Protein AF-A0A816FSE7-F1 (afdb_monomer)

Sequence (109 aa):
MDLITLDISLLVRFHMNSTIQELVDKLMVEEWTNSTIYDGYYNECQPSKCSYSHETKNGLIYIITTVIGLVGGLITVLKLIIPRAVRFIMFCIQRCTVKRNAVVPFIQT

Secondary structure (DSSP, 8-state):
-------GGGT-SS-TT--HHHHHHTTT-----TT---HHHHHHH--SS---------HHHHHHHHHHHHTTHHHHHHHHHHHHHHHHHHHHHHHHHHHHHTSS-----

Foldseek 3Di:
DDDPDPDVVVVFPDDPPDDPVRCVVVVVDGDDPVPDDCVVVCVVPPDPDDDDDDPDDPVVVVVVVVVCVVVVNVVVVCVVVVVVVVVVVVVVVVVVVVVVVVPDDDPDD

Radius of gyration: 34.34 Å; Cα contacts (8 Å, |Δi|>4): 15; chains: 1; bounding box: 75×34×96 Å

Solvent-accessible surface area (backbone atoms only — not comparable to full-atom values): 7158 Å² total; per-residue (Å²): 135,84,82,79,74,84,61,64,80,81,76,49,75,74,57,98,83,60,52,72,67,62,38,57,78,47,70,71,61,69,75,88,68,92,76,76,78,56,63,65,59,48,68,74,65,55,72,94,64,88,85,75,89,77,80,73,67,61,62,66,60,51,52,52,52,50,55,35,55,75,72,50,24,71,63,56,50,48,65,56,47,49,63,54,50,52,51,50,52,51,50,51,51,52,56,55,50,51,58,53,63,74,69,59,77,88,80,78,133

Organism: NCBI:txid433720

Mean predicted aligned error: 17.68 Å

Structure (mmCIF, N/CA/C/O backbone):
data_AF-A0A816FSE7-F1
#
_entry.id   AF-A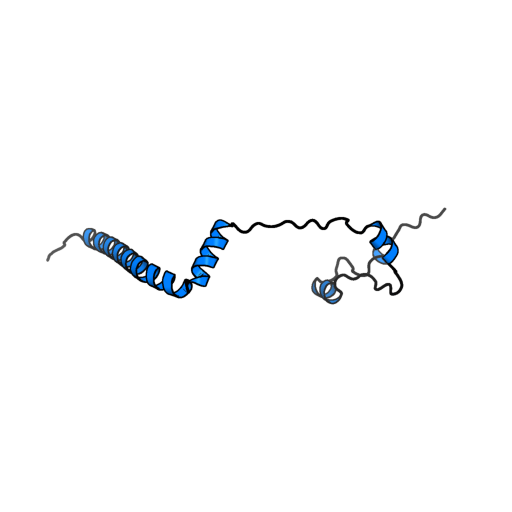0A816FSE7-F1
#
loop_
_atom_site.group_PDB
_atom_site.id
_atom_site.type_symbol
_atom_site.label_atom_id
_atom_site.label_alt_id
_atom_site.label_comp_id
_atom_site.label_asym_id
_atom_site.label_entity_id
_atom_site.label_seq_id
_atom_site.pdbx_PDB_ins_code
_atom_site.Cartn_x
_atom_site.Cartn_y
_atom_site.Cartn_z
_atom_site.occupancy
_atom_site.B_iso_or_equiv
_atom_site.auth_seq_id
_atom_site.auth_comp_id
_atom_site.auth_asym_id
_atom_site.auth_atom_id
_atom_site.pdbx_PDB_model_num
ATOM 1 N N . MET A 1 1 ? 51.544 -7.253 -31.671 1.00 41.91 1 MET A N 1
ATOM 2 C CA . MET A 1 1 ? 50.086 -7.090 -31.515 1.00 41.91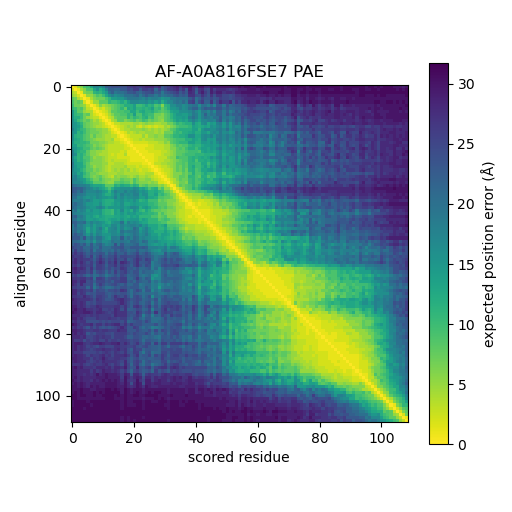 1 MET A CA 1
ATOM 3 C C . MET A 1 1 ? 49.860 -6.907 -30.032 1.00 41.91 1 MET A C 1
ATOM 5 O O . MET A 1 1 ? 49.863 -7.892 -29.304 1.00 41.91 1 MET A O 1
ATOM 9 N N . ASP A 1 2 ? 49.838 -5.657 -29.582 1.00 49.81 2 ASP A N 1
ATOM 10 C CA . ASP A 1 2 ? 49.685 -5.324 -28.169 1.00 49.81 2 ASP A CA 1
ATOM 11 C C . ASP A 1 2 ? 48.254 -5.619 -27.713 1.00 49.81 2 ASP A C 1
ATOM 13 O O . ASP A 1 2 ? 47.282 -5.176 -28.325 1.00 49.81 2 ASP A O 1
ATOM 17 N N . LEU A 1 3 ? 48.136 -6.423 -26.656 1.00 57.06 3 LEU A N 1
ATOM 18 C CA . LEU A 1 3 ? 46.880 -6.723 -25.981 1.00 57.06 3 LEU A CA 1
ATOM 19 C C . LEU A 1 3 ? 46.476 -5.496 -25.164 1.00 57.06 3 LEU A C 1
ATOM 21 O O . LEU A 1 3 ? 46.985 -5.279 -24.067 1.00 57.06 3 LEU A O 1
ATOM 25 N N . ILE A 1 4 ? 45.552 -4.697 -25.691 1.00 67.25 4 ILE A N 1
ATOM 26 C CA . ILE A 1 4 ? 44.852 -3.699 -24.885 1.00 67.25 4 ILE A CA 1
ATOM 27 C C . ILE A 1 4 ? 43.878 -4.480 -24.001 1.00 67.25 4 ILE A C 1
ATOM 29 O O . ILE A 1 4 ? 42.840 -4.954 -24.461 1.00 67.25 4 ILE A O 1
ATOM 33 N N . THR A 1 5 ? 44.241 -4.673 -22.737 1.00 65.12 5 THR A N 1
ATOM 34 C CA . THR A 1 5 ? 43.305 -5.150 -21.719 1.00 65.12 5 THR A CA 1
ATOM 35 C C . THR A 1 5 ? 42.226 -4.092 -21.542 1.00 65.12 5 THR A C 1
ATOM 37 O O . THR A 1 5 ? 42.539 -2.939 -21.251 1.00 65.12 5 THR A O 1
ATOM 40 N N . LEU A 1 6 ? 40.968 -4.476 -21.745 1.00 69.50 6 LEU A N 1
ATOM 41 C CA . LEU A 1 6 ? 39.822 -3.600 -21.538 1.00 69.50 6 LEU A CA 1
ATOM 42 C C . LEU A 1 6 ? 39.756 -3.219 -20.049 1.00 69.50 6 LEU A C 1
ATOM 44 O O . LEU A 1 6 ? 39.389 -4.048 -19.216 1.00 69.50 6 LEU A O 1
ATOM 48 N N . ASP A 1 7 ? 40.150 -1.992 -19.706 1.00 73.44 7 ASP A N 1
ATOM 49 C CA . ASP A 1 7 ? 40.001 -1.475 -18.346 1.00 73.44 7 ASP A CA 1
ATOM 50 C C . ASP A 1 7 ? 38.553 -1.026 -18.143 1.00 73.44 7 ASP A C 1
ATOM 52 O O . ASP A 1 7 ? 38.117 0.021 -18.622 1.00 73.44 7 ASP A O 1
ATOM 56 N N . ILE A 1 8 ? 37.798 -1.866 -17.441 1.00 69.00 8 ILE A N 1
ATOM 57 C CA . ILE A 1 8 ? 36.375 -1.676 -17.141 1.00 69.00 8 ILE A CA 1
ATOM 58 C C . ILE A 1 8 ? 36.148 -0.356 -16.385 1.00 69.00 8 ILE A C 1
ATOM 60 O O . ILE A 1 8 ? 35.099 0.266 -16.531 1.00 69.00 8 ILE A O 1
ATOM 64 N N . SER A 1 9 ? 37.153 0.121 -15.649 1.00 69.81 9 SER A N 1
ATOM 65 C CA . SER A 1 9 ? 37.112 1.373 -14.886 1.00 69.81 9 SER A CA 1
ATOM 66 C C . SER A 1 9 ? 36.976 2.617 -15.771 1.00 69.81 9 SER A C 1
ATOM 68 O O . SER A 1 9 ? 36.543 3.659 -15.291 1.00 69.81 9 SER A O 1
ATOM 70 N N . LEU A 1 10 ? 37.335 2.520 -17.058 1.00 69.44 10 LEU A N 1
ATOM 71 C CA . LEU A 1 10 ? 37.207 3.610 -18.032 1.00 69.44 10 LEU A CA 1
ATOM 72 C C . LEU A 1 10 ? 35.859 3.612 -18.767 1.00 69.44 10 LEU A C 1
ATOM 74 O O . LEU A 1 10 ? 35.568 4.560 -19.491 1.00 69.44 10 LEU A O 1
ATOM 78 N N . LEU A 1 11 ? 35.054 2.558 -18.607 1.00 68.19 11 LEU A N 1
ATOM 79 C CA . LEU A 1 11 ? 33.791 2.349 -19.326 1.00 68.19 11 LEU A CA 1
ATOM 80 C C . LEU A 1 11 ? 32.550 2.594 -18.459 1.00 68.19 11 LEU A C 1
ATOM 82 O O . LEU A 1 11 ? 31.434 2.518 -18.968 1.00 68.19 11 LEU A O 1
ATOM 86 N N . VAL A 1 12 ? 32.727 2.851 -17.161 1.00 76.12 12 VAL A N 1
ATOM 87 C CA . VAL A 1 12 ? 31.631 2.982 -16.195 1.00 76.12 12 VAL A CA 1
ATOM 88 C C . VAL A 1 12 ? 31.779 4.300 -15.444 1.00 76.12 12 VAL A C 1
ATOM 90 O O . VAL A 1 12 ? 32.832 4.596 -14.880 1.00 76.12 12 VAL A O 1
ATOM 93 N N . ARG A 1 13 ? 30.717 5.105 -15.427 1.00 77.44 13 ARG A N 1
ATOM 94 C CA . ARG A 1 13 ? 30.676 6.401 -14.745 1.00 77.44 13 ARG A CA 1
ATOM 95 C C . ARG A 1 13 ? 30.475 6.247 -13.241 1.00 77.44 13 ARG A C 1
ATOM 97 O O . ARG A 1 13 ? 30.961 7.081 -12.479 1.00 77.44 13 ARG A O 1
ATOM 104 N N . PHE A 1 14 ? 29.773 5.202 -12.805 1.00 82.69 14 PHE A N 1
ATOM 105 C CA . PHE A 1 14 ? 29.604 4.893 -11.386 1.00 82.69 14 PHE A CA 1
ATOM 106 C C . PHE A 1 14 ? 30.663 3.905 -10.900 1.00 82.69 14 PHE A C 1
ATOM 108 O O . PHE A 1 14 ? 30.753 2.765 -11.349 1.00 82.69 14 PHE A O 1
ATOM 115 N N . HIS A 1 15 ? 31.465 4.337 -9.931 1.00 78.06 15 HIS A N 1
ATOM 116 C CA . HIS A 1 15 ? 32.437 3.465 -9.287 1.00 78.06 15 HIS A CA 1
ATOM 117 C C . HIS A 1 15 ? 31.751 2.541 -8.271 1.00 78.06 15 HIS A C 1
ATOM 119 O O . HIS A 1 15 ? 30.791 2.942 -7.624 1.00 78.06 15 HIS A O 1
ATOM 125 N N . MET A 1 16 ? 32.298 1.348 -8.017 1.00 79.19 16 MET A N 1
ATOM 126 C CA . MET A 1 16 ? 31.757 0.387 -7.030 1.00 79.19 16 MET A CA 1
ATOM 127 C C . MET A 1 16 ? 31.574 0.965 -5.610 1.00 79.19 16 MET A C 1
ATOM 129 O O . MET A 1 16 ? 30.820 0.422 -4.810 1.00 79.19 16 MET A O 1
ATOM 133 N N . ASN A 1 17 ? 32.250 2.076 -5.302 1.00 84.56 17 ASN A N 1
ATOM 134 C CA . ASN A 1 17 ? 32.179 2.766 -4.010 1.00 84.56 17 ASN A CA 1
ATOM 135 C C . ASN A 1 17 ? 31.180 3.942 -3.982 1.00 84.56 17 ASN A C 1
ATOM 137 O O . ASN A 1 17 ? 31.130 4.657 -2.982 1.00 84.56 17 ASN A O 1
ATOM 141 N N . SER A 1 18 ? 30.430 4.192 -5.059 1.00 83.56 18 SER A N 1
ATOM 142 C CA . SER A 1 18 ? 29.428 5.264 -5.105 1.00 83.56 18 SER A CA 1
ATOM 143 C C . SER A 1 18 ? 28.289 4.998 -4.126 1.00 83.56 18 SER A C 1
ATOM 145 O O . SER A 1 18 ? 27.886 3.853 -3.906 1.00 83.56 18 SER A O 1
ATOM 147 N N . THR A 1 19 ? 27.734 6.062 -3.552 1.00 89.38 19 THR A N 1
ATOM 148 C CA . THR A 1 19 ? 26.614 5.924 -2.615 1.00 89.38 19 THR A CA 1
ATOM 149 C C . THR A 1 19 ? 25.300 5.661 -3.348 1.00 89.38 19 THR A C 1
ATOM 151 O O . THR A 1 19 ? 25.108 6.069 -4.492 1.00 89.38 19 THR A O 1
ATOM 154 N N . ILE A 1 20 ? 24.348 5.023 -2.661 1.00 86.56 20 ILE A N 1
ATOM 155 C CA . ILE A 1 20 ? 23.003 4.778 -3.210 1.00 86.56 20 ILE A CA 1
ATOM 156 C C . ILE A 1 20 ? 22.330 6.098 -3.615 1.00 86.56 20 ILE A C 1
ATOM 158 O O . ILE A 1 20 ? 21.657 6.159 -4.639 1.00 86.56 20 ILE A O 1
ATOM 162 N N . GLN A 1 21 ? 22.537 7.161 -2.836 1.00 87.38 21 GLN A N 1
ATOM 163 C CA . GLN A 1 21 ? 21.965 8.474 -3.119 1.00 87.38 21 GLN A CA 1
ATOM 164 C C . GLN A 1 21 ? 22.499 9.059 -4.433 1.00 87.38 21 GLN A C 1
ATOM 166 O O . GLN A 1 21 ? 21.721 9.534 -5.252 1.00 87.38 21 GLN A O 1
ATOM 171 N N . GLU A 1 22 ? 23.802 8.937 -4.679 1.00 84.75 22 GLU A N 1
ATOM 172 C CA . GLU A 1 22 ? 24.440 9.389 -5.919 1.00 84.75 22 GLU A CA 1
ATOM 173 C C . GLU A 1 22 ? 23.934 8.626 -7.157 1.00 84.75 22 GLU A C 1
ATOM 175 O O . GLU A 1 22 ? 23.697 9.227 -8.208 1.00 84.75 22 GLU A O 1
ATOM 180 N N . LEU A 1 23 ? 23.696 7.316 -7.019 1.00 87.00 23 LEU A N 1
ATOM 181 C CA . LEU A 1 23 ? 23.081 6.490 -8.063 1.00 87.00 23 LEU A CA 1
ATOM 182 C C . LEU A 1 23 ? 21.658 6.946 -8.390 1.00 87.00 23 LEU A C 1
ATOM 184 O O . LEU A 1 23 ? 21.305 7.083 -9.561 1.00 87.00 23 LEU A O 1
ATOM 188 N N . VAL A 1 24 ? 20.841 7.181 -7.362 1.00 88.00 24 VAL A N 1
ATOM 189 C CA . VAL A 1 24 ? 19.435 7.579 -7.517 1.00 88.00 24 VAL A CA 1
ATOM 190 C C . VAL A 1 24 ? 19.319 8.982 -8.111 1.00 88.00 24 VAL A C 1
ATOM 192 O O . VAL A 1 24 ? 18.529 9.179 -9.032 1.00 88.00 24 VAL A O 1
ATOM 195 N N . ASP A 1 25 ? 20.151 9.929 -7.673 1.00 87.31 25 ASP A N 1
ATOM 196 C CA . ASP A 1 25 ? 20.167 11.304 -8.191 1.00 87.31 25 ASP A CA 1
ATOM 197 C C . ASP A 1 25 ? 20.546 11.370 -9.678 1.00 87.31 25 ASP A C 1
ATOM 199 O O . ASP A 1 25 ? 20.167 12.298 -10.397 1.00 87.31 25 ASP A O 1
ATOM 203 N N . LYS A 1 26 ? 21.295 10.375 -10.162 1.00 84.31 26 LYS A N 1
ATOM 204 C CA . LYS A 1 26 ? 21.637 10.223 -11.578 1.00 84.31 26 LYS A CA 1
ATOM 205 C C . LYS A 1 26 ? 20.792 9.178 -12.300 1.00 84.31 26 LYS A C 1
ATOM 207 O O . LYS A 1 26 ? 21.084 8.897 -13.460 1.00 84.31 26 LYS A O 1
ATOM 212 N N . LEU A 1 27 ? 19.763 8.623 -11.649 1.00 85.56 27 LEU A N 1
ATOM 213 C CA . LEU A 1 27 ? 18.898 7.554 -12.170 1.00 85.56 27 LEU A CA 1
ATOM 214 C C . LEU A 1 27 ? 19.689 6.358 -12.724 1.00 85.56 27 LEU A C 1
ATOM 216 O O . LEU A 1 27 ? 19.210 5.652 -13.607 1.00 85.56 27 LEU A O 1
ATOM 220 N N . MET A 1 28 ? 20.913 6.156 -12.228 1.00 83.44 28 MET A N 1
ATOM 221 C CA . MET A 1 28 ? 21.849 5.140 -12.714 1.00 83.44 28 MET A CA 1
ATOM 222 C C . MET A 1 28 ? 22.171 5.287 -14.216 1.00 83.44 28 MET A C 1
ATOM 224 O O . MET A 1 28 ? 22.510 4.315 -14.884 1.00 83.44 28 MET A O 1
ATOM 228 N N . VAL A 1 29 ? 22.059 6.503 -14.766 1.00 80.75 29 VAL A N 1
ATOM 229 C CA . VAL A 1 29 ? 22.353 6.790 -16.175 1.00 80.75 29 VAL A CA 1
ATOM 230 C C . VAL A 1 29 ? 23.849 7.032 -16.360 1.00 80.75 29 VAL A C 1
ATOM 232 O O . VAL A 1 29 ? 24.387 8.047 -15.904 1.00 80.75 29 VAL A O 1
ATOM 235 N N . G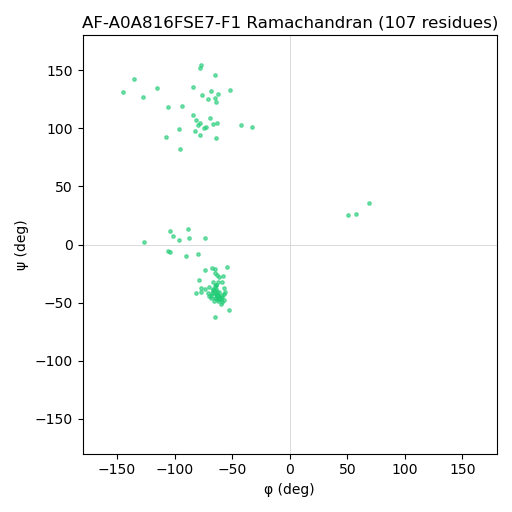LU A 1 30 ? 24.502 6.103 -17.055 1.00 76.62 30 GLU A N 1
ATOM 236 C CA . GLU A 1 30 ? 25.933 6.144 -17.374 1.00 76.62 30 GLU A CA 1
ATOM 237 C C . GLU A 1 30 ? 26.257 7.331 -18.296 1.00 76.62 30 GLU A C 1
ATOM 239 O O . GLU A 1 30 ? 26.914 8.282 -17.874 1.00 76.62 30 GLU A O 1
ATOM 244 N N . GLU A 1 31 ? 25.700 7.370 -19.509 1.00 72.56 31 GLU A N 1
ATOM 245 C CA . GLU A 1 31 ? 25.91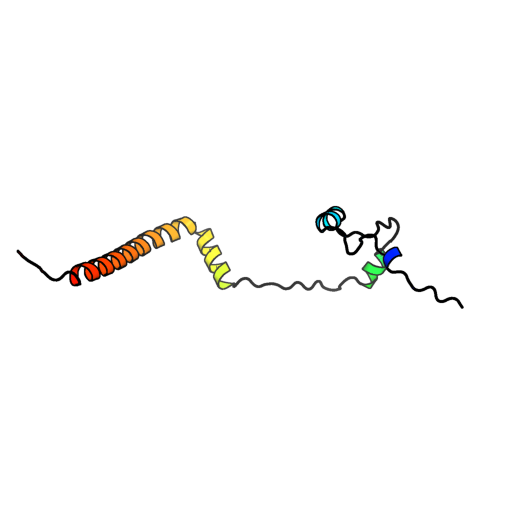0 8.460 -20.467 1.00 72.56 31 GLU A CA 1
ATOM 246 C C . GLU A 1 31 ? 24.602 8.905 -21.127 1.00 72.56 31 GLU A C 1
ATOM 248 O O . GLU A 1 31 ? 23.739 8.096 -21.466 1.00 72.56 31 GLU A O 1
ATOM 253 N N . TRP A 1 32 ? 24.467 10.215 -21.348 1.00 68.44 32 TRP A N 1
ATOM 254 C CA . TRP A 1 32 ? 23.395 10.786 -22.162 1.00 68.44 32 TRP A CA 1
ATOM 255 C C . TRP A 1 32 ? 23.912 10.991 -23.586 1.00 68.44 32 TRP A C 1
ATOM 257 O O . TRP A 1 32 ? 24.357 12.080 -23.951 1.00 68.44 32 TRP A O 1
ATOM 267 N N . THR A 1 33 ? 23.899 9.938 -24.401 1.00 67.94 33 THR A N 1
ATOM 268 C CA . THR A 1 33 ? 24.258 10.062 -25.818 1.00 67.94 33 THR A CA 1
ATOM 269 C C . THR A 1 33 ? 23.080 10.667 -26.584 1.00 67.94 33 THR A C 1
ATOM 271 O O . THR A 1 33 ? 22.085 10.002 -26.858 1.00 67.94 33 THR A O 1
ATOM 274 N N . ASN A 1 34 ? 23.181 11.949 -26.941 1.00 63.62 34 ASN A N 1
ATOM 275 C CA . ASN A 1 34 ? 22.084 12.722 -27.546 1.00 63.62 34 ASN A CA 1
ATOM 276 C C . ASN A 1 34 ? 21.789 12.369 -29.026 1.00 63.62 34 ASN A C 1
ATOM 278 O O . ASN A 1 34 ? 20.992 13.045 -29.671 1.00 63.62 34 ASN A O 1
ATOM 282 N N . SER A 1 35 ? 22.456 11.352 -29.582 1.00 66.31 35 SER A N 1
ATOM 283 C CA . SER A 1 35 ? 22.413 10.977 -31.004 1.00 66.31 35 SER A CA 1
ATOM 284 C C . SER A 1 35 ? 22.065 9.509 -31.265 1.00 66.31 35 SER A C 1
ATOM 286 O O . SER A 1 35 ? 22.041 9.091 -32.424 1.00 66.31 35 SER A O 1
ATOM 288 N N . THR A 1 36 ? 21.788 8.709 -30.233 1.00 66.25 36 THR A N 1
ATOM 289 C CA . THR A 1 36 ? 21.458 7.293 -30.431 1.00 66.25 36 THR A CA 1
ATOM 290 C C . THR A 1 36 ? 19.983 7.159 -30.805 1.00 66.25 36 THR A C 1
ATOM 292 O O . THR A 1 36 ? 19.097 7.195 -29.955 1.00 66.25 36 THR A O 1
ATOM 295 N N . ILE A 1 37 ? 19.716 7.052 -32.106 1.00 72.75 37 ILE A N 1
ATOM 296 C CA . ILE A 1 37 ? 18.376 6.830 -32.657 1.00 72.75 37 ILE A CA 1
ATOM 297 C C . ILE A 1 37 ? 18.073 5.333 -32.558 1.00 72.75 37 ILE A C 1
ATOM 299 O O . ILE A 1 37 ? 18.633 4.525 -33.296 1.00 72.75 37 ILE A O 1
ATOM 303 N N . TYR A 1 38 ? 17.189 4.958 -31.636 1.00 79.12 38 TYR A N 1
ATOM 304 C CA . TYR A 1 38 ? 16.813 3.559 -31.401 1.00 79.12 38 TYR A CA 1
ATOM 305 C C . TYR A 1 38 ? 15.659 3.075 -32.292 1.00 79.12 38 TYR A C 1
ATOM 307 O O . TYR A 1 38 ? 15.205 1.949 -32.121 1.00 79.12 38 TYR A O 1
ATOM 315 N N . ASP A 1 39 ? 15.184 3.885 -33.243 1.00 82.19 39 ASP A N 1
ATOM 316 C CA . ASP A 1 39 ? 14.009 3.562 -34.067 1.00 82.19 39 ASP A CA 1
ATOM 317 C C . ASP A 1 39 ? 14.152 2.229 -34.812 1.00 82.19 39 ASP A C 1
ATOM 319 O O . ASP A 1 39 ? 13.210 1.442 -34.844 1.00 82.19 39 ASP A O 1
ATOM 323 N N . GLY A 1 40 ? 15.337 1.927 -35.355 1.00 86.31 40 GLY A N 1
ATOM 324 C CA . GLY A 1 40 ? 15.601 0.641 -36.012 1.00 86.31 40 GLY A CA 1
ATOM 325 C C . GLY A 1 40 ? 15.512 -0.540 -35.043 1.00 86.31 40 GLY A C 1
ATOM 326 O O . GLY A 1 40 ? 14.818 -1.514 -35.318 1.00 86.31 40 GLY A O 1
ATOM 327 N N . TYR A 1 41 ? 16.137 -0.409 -33.869 1.00 84.06 41 TYR A N 1
ATOM 328 C CA . TYR A 1 41 ? 16.091 -1.426 -32.817 1.00 84.06 41 TYR A CA 1
ATOM 329 C C . TYR A 1 41 ? 14.662 -1.658 -32.315 1.00 84.06 41 TYR A C 1
ATOM 331 O O . TYR A 1 41 ? 14.226 -2.798 -32.194 1.00 84.06 41 TYR A O 1
ATOM 339 N N . TYR A 1 42 ? 13.901 -0.592 -32.061 1.00 83.56 42 TYR A N 1
ATOM 340 C CA . TYR A 1 42 ? 12.509 -0.716 -31.633 1.00 83.56 42 TYR A CA 1
ATOM 341 C C . TYR A 1 42 ? 11.619 -1.300 -32.729 1.00 83.56 42 TYR A C 1
ATOM 343 O O . TYR A 1 42 ? 10.754 -2.108 -32.415 1.00 83.56 42 TYR A O 1
ATOM 351 N N . ASN A 1 43 ? 11.834 -0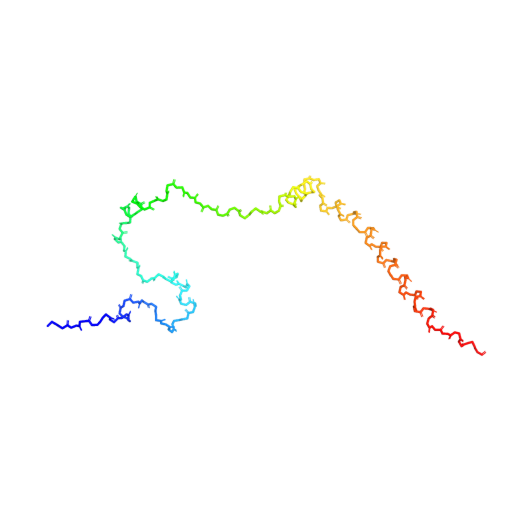.949 -33.998 1.00 87.19 43 ASN A N 1
ATOM 352 C CA . ASN A 1 43 ? 11.058 -1.504 -35.105 1.00 87.19 43 ASN A CA 1
ATOM 353 C C . ASN A 1 43 ? 11.318 -3.010 -35.293 1.00 87.19 43 ASN A C 1
ATOM 355 O O . ASN A 1 43 ? 10.385 -3.775 -35.527 1.00 87.19 43 ASN A O 1
ATOM 359 N N . GLU A 1 44 ? 12.567 -3.456 -35.137 1.00 87.81 44 GLU A N 1
ATOM 360 C CA . GLU A 1 44 ? 12.928 -4.876 -35.239 1.00 87.81 44 GLU A CA 1
ATOM 361 C C . GLU A 1 44 ? 12.542 -5.685 -33.993 1.00 87.81 44 GLU A C 1
ATOM 363 O O . GLU A 1 44 ? 12.105 -6.832 -34.107 1.00 87.81 44 GLU A O 1
ATOM 368 N N . CYS A 1 45 ? 12.679 -5.104 -32.799 1.00 85.31 45 CYS A N 1
ATOM 369 C CA . CYS A 1 45 ? 12.466 -5.793 -31.526 1.00 85.31 45 CYS A CA 1
ATOM 370 C C . CYS A 1 45 ? 11.136 -5.451 -30.840 1.00 85.31 45 CYS A C 1
ATOM 372 O O . CYS A 1 45 ? 10.957 -5.818 -29.674 1.00 85.31 45 CYS A O 1
ATOM 374 N N . GLN A 1 46 ? 10.186 -4.782 -31.511 1.00 84.94 46 GLN A N 1
ATOM 375 C CA . GLN A 1 46 ? 8.899 -4.508 -30.872 1.00 84.94 46 GLN A CA 1
ATOM 376 C C . GLN A 1 46 ? 8.178 -5.824 -30.542 1.00 84.94 46 GLN A C 1
ATOM 378 O O . GLN A 1 46 ? 8.013 -6.694 -31.406 1.00 84.94 46 GLN A O 1
ATOM 383 N N . PRO A 1 47 ? 7.706 -5.999 -29.299 1.00 85.44 47 PRO A N 1
ATOM 384 C CA . PRO A 1 47 ? 6.922 -7.168 -28.955 1.00 85.44 47 PRO A CA 1
ATOM 385 C C . PRO A 1 47 ? 5.611 -7.138 -29.745 1.00 85.44 47 PRO A C 1
ATOM 387 O O . PRO A 1 47 ? 4.845 -6.180 -29.678 1.00 85.44 47 PRO A O 1
ATOM 390 N N . SER A 1 48 ? 5.316 -8.216 -30.471 1.00 87.00 48 SER A N 1
ATOM 391 C CA . SER A 1 48 ? 4.056 -8.345 -31.219 1.00 87.00 48 SER A CA 1
ATOM 392 C C . SER A 1 48 ? 2.829 -8.396 -30.306 1.00 87.00 48 SER A C 1
ATOM 394 O O . SER A 1 48 ? 1.717 -8.071 -30.726 1.00 87.00 48 SER A O 1
ATOM 396 N N . LYS A 1 49 ? 3.023 -8.815 -29.051 1.00 87.31 49 LYS A N 1
ATOM 397 C CA . LYS A 1 49 ? 2.016 -8.822 -27.992 1.00 87.31 49 LYS A CA 1
ATOM 398 C C . LYS A 1 49 ? 2.687 -8.510 -26.664 1.00 87.31 49 LYS A C 1
ATOM 400 O O . LYS A 1 49 ? 3.680 -9.141 -26.309 1.00 87.31 49 LYS A O 1
ATOM 405 N N . CYS A 1 50 ? 2.114 -7.585 -25.907 1.00 82.81 50 CYS 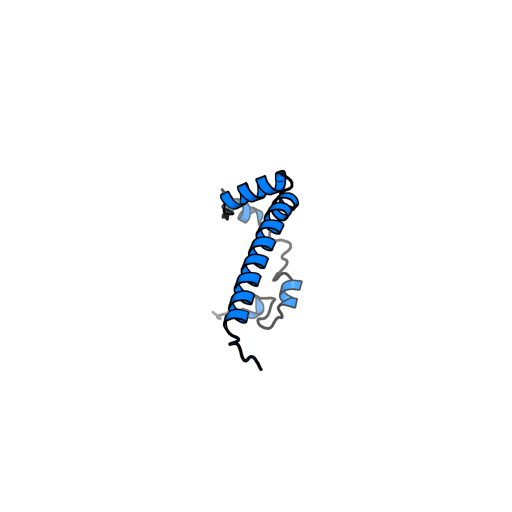A N 1
ATOM 406 C CA . CYS A 1 50 ? 2.518 -7.384 -24.524 1.00 82.81 50 CYS A CA 1
ATOM 407 C C . CYS A 1 50 ? 1.930 -8.506 -23.660 1.00 82.81 50 CYS A C 1
ATOM 409 O O . CYS A 1 50 ? 0.726 -8.763 -23.708 1.00 82.81 50 CYS A O 1
ATOM 411 N N . SER A 1 51 ? 2.774 -9.165 -22.869 1.00 81.69 51 SER A N 1
ATOM 412 C CA . SER A 1 51 ? 2.342 -10.127 -21.857 1.00 81.69 51 SER A CA 1
ATOM 413 C C . SER A 1 51 ? 2.493 -9.483 -20.489 1.00 81.69 51 SER A C 1
ATOM 415 O O . SER A 1 51 ? 3.603 -9.145 -20.086 1.00 81.69 51 SER A O 1
ATOM 417 N N . TYR A 1 52 ? 1.384 -9.330 -19.776 1.00 80.50 52 TYR A N 1
ATOM 418 C CA . TYR A 1 52 ? 1.385 -8.885 -18.388 1.00 80.50 52 TYR A CA 1
ATOM 419 C C . TYR A 1 52 ? 0.863 -10.018 -17.513 1.00 80.50 52 TYR A C 1
ATOM 421 O O . TYR A 1 52 ? -0.137 -10.660 -17.847 1.00 80.50 52 TYR A O 1
ATOM 429 N N . SER A 1 53 ? 1.540 -10.272 -16.394 1.00 80.31 53 SER A N 1
ATOM 430 C CA . SER A 1 53 ? 1.022 -11.173 -15.373 1.00 80.31 53 SER A CA 1
ATOM 431 C C . SER A 1 53 ? -0.183 -10.508 -14.711 1.00 80.31 53 SER A C 1
ATOM 433 O O . SER A 1 53 ? -0.078 -9.517 -13.989 1.00 80.31 53 SER A O 1
ATOM 435 N N . HIS A 1 54 ? -1.369 -11.040 -14.992 1.00 75.50 54 HIS A N 1
ATOM 436 C CA . HIS A 1 54 ? -2.562 -10.671 -14.251 1.00 75.50 54 HIS A CA 1
ATOM 437 C C . HIS A 1 54 ? -2.536 -11.406 -12.915 1.00 75.50 54 HIS A C 1
ATOM 439 O O . HIS A 1 54 ? -2.990 -12.543 -12.813 1.00 75.50 54 HIS A O 1
ATOM 445 N N . GLU A 1 55 ? -2.021 -10.737 -11.887 1.00 78.00 55 GLU A N 1
ATOM 446 C CA . GLU A 1 55 ? -2.206 -11.156 -10.501 1.00 78.00 55 GLU A CA 1
ATOM 447 C C . GLU A 1 55 ? -3.706 -11.068 -10.186 1.00 78.00 55 GLU A C 1
ATOM 449 O O . GLU A 1 55 ? -4.249 -10.007 -9.851 1.00 78.00 55 GLU A O 1
ATOM 454 N N . THR A 1 56 ? -4.426 -12.172 -10.384 1.00 71.50 56 THR A N 1
ATOM 455 C CA . THR A 1 56 ? -5.855 -12.231 -10.095 1.00 71.50 56 THR A CA 1
ATOM 456 C C . THR A 1 56 ? -6.033 -12.094 -8.593 1.00 71.50 56 THR A C 1
ATOM 458 O O . THR A 1 56 ? -5.814 -13.039 -7.836 1.00 71.50 56 THR A O 1
ATOM 461 N N . LYS A 1 57 ? -6.459 -10.911 -8.142 1.00 69.75 57 LYS A N 1
ATOM 462 C CA . LYS A 1 57 ? -7.008 -10.744 -6.793 1.00 69.75 57 LYS A CA 1
ATOM 463 C C . LYS A 1 57 ? -8.103 -11.797 -6.622 1.00 69.75 57 LYS A C 1
ATOM 465 O O . LYS A 1 57 ? -8.923 -11.923 -7.528 1.00 69.75 57 LYS A O 1
ATOM 470 N N . ASN A 1 58 ? -8.122 -12.539 -5.507 1.00 81.38 58 ASN A N 1
ATOM 471 C CA . ASN A 1 58 ? -9.152 -13.549 -5.218 1.00 81.38 58 ASN A CA 1
ATOM 472 C C . ASN A 1 58 ? -10.543 -13.011 -5.597 1.00 81.38 58 ASN A C 1
ATOM 474 O O . ASN A 1 58 ? -11.110 -12.194 -4.867 1.00 81.38 58 ASN A O 1
ATOM 478 N N . GLY A 1 59 ? -11.083 -13.457 -6.740 1.00 84.69 59 GLY A N 1
ATOM 479 C CA . GLY A 1 59 ? -12.243 -12.817 -7.373 1.00 84.69 59 GLY A CA 1
ATOM 480 C C . GLY A 1 59 ? -13.464 -12.783 -6.457 1.00 84.69 59 GLY A C 1
ATOM 481 O O . GLY A 1 59 ? -14.198 -11.802 -6.435 1.00 84.69 59 GLY A O 1
ATOM 482 N N . LEU A 1 60 ? -13.607 -13.803 -5.605 1.00 86.50 60 LEU A N 1
ATOM 483 C CA . LEU A 1 60 ? -14.646 -13.872 -4.577 1.00 86.50 60 LEU A CA 1
ATOM 484 C C . LEU A 1 60 ? -14.555 -12.732 -3.557 1.00 86.50 60 LEU A C 1
ATOM 486 O O . LEU A 1 60 ? -15.563 -12.095 -3.266 1.00 86.50 60 LEU A O 1
ATOM 490 N N . ILE A 1 61 ? -13.359 -12.446 -3.033 1.00 89.06 61 ILE A N 1
ATOM 491 C CA . ILE A 1 61 ? -13.162 -11.373 -2.047 1.00 89.06 61 ILE A CA 1
ATOM 492 C C . ILE A 1 61 ? -13.485 -10.031 -2.699 1.00 89.06 61 ILE A C 1
ATOM 494 O O . ILE A 1 61 ? -14.202 -9.225 -2.113 1.00 89.06 61 ILE A O 1
ATOM 498 N N . TYR A 1 62 ? -13.031 -9.827 -3.938 1.00 89.12 62 TYR A N 1
ATOM 499 C CA . TYR A 1 62 ? -13.320 -8.613 -4.692 1.00 89.12 62 TYR A CA 1
ATOM 500 C C . TYR A 1 62 ? -14.830 -8.411 -4.880 1.00 89.12 62 TYR A C 1
ATOM 502 O O . TYR A 1 62 ? -15.348 -7.368 -4.491 1.00 89.12 62 TYR A O 1
ATOM 510 N N . ILE A 1 63 ? -15.558 -9.427 -5.360 1.00 90.69 63 ILE A N 1
ATOM 511 C CA . ILE A 1 63 ? -17.018 -9.366 -5.547 1.00 90.69 63 ILE A CA 1
ATOM 512 C C . ILE A 1 63 ? -17.726 -9.030 -4.228 1.00 90.69 63 ILE A C 1
ATOM 514 O O . ILE A 1 63 ? -18.550 -8.118 -4.189 1.00 90.69 63 ILE A O 1
ATOM 518 N N . ILE A 1 64 ? -17.372 -9.715 -3.137 1.00 89.94 64 ILE A N 1
ATOM 519 C CA . ILE A 1 64 ? -17.986 -9.497 -1.821 1.00 89.94 64 ILE A CA 1
ATOM 520 C C . ILE A 1 64 ? -17.722 -8.069 -1.334 1.00 89.94 64 ILE A C 1
ATOM 522 O O . ILE A 1 64 ? -18.657 -7.371 -0.945 1.00 89.94 64 ILE A O 1
ATOM 526 N N . THR A 1 65 ? -16.472 -7.603 -1.388 1.00 89.19 65 THR A N 1
ATOM 527 C CA . THR A 1 65 ? -16.118 -6.247 -0.939 1.00 89.19 65 THR A CA 1
ATOM 528 C C . THR A 1 65 ? -16.774 -5.160 -1.784 1.00 89.19 65 THR A C 1
ATOM 530 O O . THR A 1 65 ? -17.196 -4.150 -1.227 1.00 89.19 65 THR A O 1
ATOM 533 N N . THR A 1 66 ? -16.940 -5.379 -3.091 1.00 90.44 66 THR A N 1
ATOM 534 C CA . THR A 1 66 ? -17.621 -4.441 -3.989 1.00 90.44 66 THR A CA 1
ATOM 535 C C . THR A 1 66 ? -19.113 -4.358 -3.681 1.00 90.44 66 THR A C 1
ATOM 537 O O . THR A 1 66 ? -19.638 -3.257 -3.544 1.00 90.44 66 THR A O 1
ATOM 540 N N . VAL A 1 67 ? -19.799 -5.491 -3.491 1.00 91.12 67 VAL A N 1
ATOM 541 C CA . VAL A 1 67 ? -21.224 -5.503 -3.109 1.00 91.12 67 VAL A CA 1
ATOM 542 C C . VAL A 1 67 ? -21.426 -4.835 -1.749 1.00 91.12 67 VAL A C 1
ATOM 544 O O . VAL A 1 67 ? -22.319 -4.005 -1.594 1.00 91.12 67 VAL A O 1
ATOM 547 N N . ILE A 1 68 ? -20.562 -5.140 -0.777 1.00 88.69 68 ILE A N 1
ATOM 548 C CA . ILE A 1 68 ? -20.567 -4.482 0.533 1.00 88.69 68 ILE A CA 1
ATOM 549 C C . ILE A 1 68 ? -20.362 -2.973 0.346 1.00 88.69 68 ILE A C 1
ATOM 551 O O . ILE A 1 68 ? -21.162 -2.193 0.849 1.00 88.69 68 ILE A O 1
ATOM 555 N N . GLY A 1 69 ? -19.364 -2.540 -0.424 1.00 88.75 69 GLY A N 1
ATOM 556 C CA . GLY A 1 69 ? -19.093 -1.125 -0.696 1.00 88.75 69 GLY A CA 1
ATOM 557 C C . GLY A 1 69 ? -20.274 -0.379 -1.326 1.00 88.75 69 GLY A C 1
ATOM 558 O O . GLY A 1 69 ? -20.603 0.718 -0.877 1.00 88.75 69 GLY A O 1
ATOM 559 N N . LEU A 1 70 ? -20.961 -0.998 -2.291 1.00 89.38 70 LEU A N 1
ATOM 560 C CA . LEU A 1 70 ? -22.124 -0.418 -2.976 1.00 89.38 70 LEU A CA 1
ATOM 561 C C . LEU A 1 70 ? -23.316 -0.181 -2.040 1.00 89.38 70 LEU A C 1
ATOM 563 O O . LEU A 1 70 ? -24.031 0.804 -2.191 1.00 89.38 70 LEU A O 1
ATOM 567 N N . VAL A 1 71 ? -23.517 -1.048 -1.046 1.00 86.44 71 VAL A N 1
ATOM 568 C CA . VAL A 1 71 ? -24.644 -0.966 -0.096 1.00 86.44 71 VAL A CA 1
ATOM 569 C C . VAL A 1 71 ? -24.301 -0.087 1.127 1.00 86.44 71 VAL A C 1
ATOM 571 O O . VAL A 1 71 ? -24.995 -0.102 2.142 1.00 86.44 71 VAL A O 1
ATOM 574 N N . GLY A 1 72 ? -23.210 0.691 1.082 1.00 80.94 72 GLY A N 1
ATOM 575 C CA . GLY A 1 72 ? -22.746 1.463 2.245 1.00 80.94 72 GLY A CA 1
ATOM 576 C C . GLY A 1 72 ? -22.213 0.554 3.358 1.00 80.94 72 GLY A C 1
ATOM 577 O O . GLY A 1 72 ? -22.416 0.780 4.555 1.00 80.94 72 GLY A O 1
ATOM 578 N N . GLY A 1 73 ? -21.561 -0.531 2.960 1.00 83.50 73 GLY A N 1
ATOM 579 C CA . GLY A 1 73 ? -21.300 -1.677 3.811 1.00 83.50 73 GLY A CA 1
ATOM 580 C C . GLY A 1 73 ? -20.343 -1.418 4.956 1.00 83.50 73 GLY A C 1
ATOM 581 O O . GLY A 1 73 ? -20.433 -2.129 5.944 1.00 83.50 73 GLY A O 1
ATOM 582 N N . LEU A 1 74 ? -19.512 -0.375 4.918 1.00 82.25 74 LEU A N 1
ATOM 583 C CA . LEU A 1 74 ? -18.682 -0.036 6.075 1.00 82.25 74 LEU A CA 1
ATOM 584 C C . LEU A 1 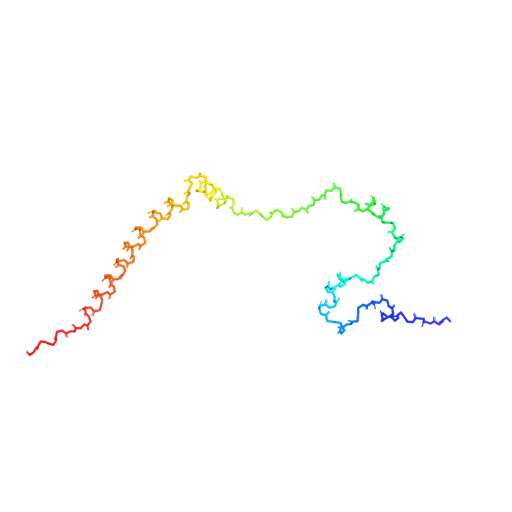74 ? -19.544 0.251 7.316 1.00 82.25 74 LEU A C 1
ATOM 586 O O . LEU A 1 74 ? -19.285 -0.285 8.388 1.00 82.25 74 LEU A O 1
ATOM 590 N N . ILE A 1 75 ? -20.614 1.036 7.164 1.00 86.44 75 ILE A N 1
ATOM 591 C CA . ILE A 1 75 ? -21.482 1.429 8.282 1.00 86.44 75 ILE A CA 1
ATOM 592 C C . ILE A 1 75 ? -22.415 0.272 8.661 1.00 86.44 75 ILE A C 1
ATOM 594 O O . ILE A 1 75 ? -22.618 -0.007 9.845 1.00 86.44 75 ILE A O 1
ATOM 598 N N . THR A 1 76 ? -22.960 -0.429 7.666 1.00 84.06 76 THR A N 1
ATOM 599 C CA . THR A 1 76 ? -23.899 -1.541 7.870 1.00 84.06 76 THR A CA 1
ATOM 600 C C . THR A 1 76 ? -23.220 -2.758 8.504 1.00 84.06 76 THR A C 1
ATOM 602 O O . THR A 1 76 ? -23.734 -3.319 9.472 1.00 84.06 76 THR A O 1
ATOM 605 N N . VAL A 1 77 ? -22.031 -3.135 8.025 1.00 86.38 77 VAL A N 1
ATOM 606 C CA . VAL A 1 77 ? -21.239 -4.239 8.586 1.00 86.38 77 VAL A CA 1
ATOM 607 C C . VAL A 1 77 ? -20.763 -3.885 9.989 1.00 86.38 77 VAL A C 1
ATOM 609 O O . VAL A 1 77 ? -20.870 -4.714 10.890 1.00 86.38 77 VAL A O 1
ATOM 612 N N . LEU A 1 78 ? -20.321 -2.647 10.223 1.00 85.31 78 LEU A N 1
ATOM 613 C CA . LEU A 1 78 ? -19.891 -2.215 11.550 1.00 85.31 78 LEU A CA 1
ATOM 614 C C . LEU A 1 78 ? -21.044 -2.264 12.569 1.00 85.31 78 LEU A C 1
ATOM 616 O O . LEU A 1 78 ? -20.877 -2.830 13.649 1.00 85.31 78 LEU A O 1
ATOM 620 N N . LYS A 1 79 ? -22.243 -1.781 12.209 1.00 87.75 79 LYS A N 1
ATOM 621 C CA . LYS A 1 79 ? -23.447 -1.888 13.058 1.00 87.75 79 LYS A CA 1
ATOM 622 C C . LYS A 1 79 ? -23.858 -3.333 13.356 1.00 87.75 79 LYS A C 1
ATOM 624 O O . LYS A 1 79 ? -24.445 -3.576 14.405 1.00 87.75 79 LYS A O 1
ATOM 629 N N . LEU A 1 80 ? -23.551 -4.284 12.473 1.00 86.50 80 LEU A N 1
ATOM 630 C CA . LEU A 1 80 ? -23.825 -5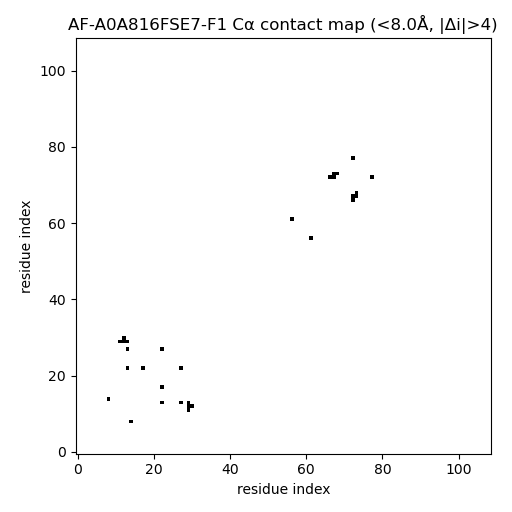.709 12.680 1.00 86.50 80 LEU A CA 1
ATOM 631 C C . LEU A 1 80 ? -22.754 -6.387 13.554 1.00 86.50 80 LEU A C 1
ATOM 633 O O . LEU A 1 80 ? -23.077 -7.191 14.432 1.00 86.50 80 LEU A O 1
ATOM 637 N N . ILE A 1 81 ? -21.480 -6.059 13.326 1.00 92.62 81 ILE A N 1
ATOM 638 C CA . ILE A 1 81 ? -20.340 -6.654 14.031 1.00 92.62 81 ILE A CA 1
ATOM 639 C C . ILE A 1 81 ? -20.284 -6.180 15.484 1.00 92.62 81 ILE A C 1
ATOM 641 O O . ILE A 1 81 ? -20.074 -7.009 16.367 1.00 92.62 81 ILE A O 1
ATOM 645 N N . ILE A 1 82 ? -20.523 -4.893 15.759 1.00 92.62 82 ILE A N 1
ATOM 646 C CA . ILE A 1 82 ? -20.442 -4.322 17.115 1.00 92.62 82 ILE A CA 1
ATOM 647 C C . ILE A 1 82 ? -21.291 -5.093 18.146 1.00 92.62 82 ILE A C 1
ATOM 649 O O . ILE A 1 82 ? -20.720 -5.563 19.129 1.00 92.62 82 ILE A O 1
ATOM 653 N N . PRO A 1 83 ? -22.614 -5.300 17.980 1.00 91.50 83 PRO A N 1
ATOM 654 C CA . PRO A 1 83 ? -23.420 -5.987 18.990 1.00 91.50 83 PRO A CA 1
ATOM 655 C C . PRO A 1 83 ? -23.037 -7.465 19.150 1.00 91.50 83 PRO A C 1
ATOM 657 O O . PRO A 1 83 ? -23.108 -8.002 20.257 1.00 91.50 83 PRO A O 1
ATOM 660 N N . ARG A 1 84 ? -22.602 -8.130 18.070 1.00 90.81 84 ARG A N 1
ATOM 661 C CA . ARG A 1 84 ? -22.079 -9.507 18.110 1.00 90.81 84 ARG A CA 1
ATOM 662 C C . ARG A 1 84 ? -20.774 -9.576 18.905 1.00 90.81 84 ARG A C 1
ATOM 664 O O . ARG A 1 84 ? -20.664 -10.412 19.798 1.00 90.81 84 ARG A O 1
ATOM 671 N N . ALA A 1 85 ? -19.834 -8.678 18.621 1.00 92.50 85 ALA A N 1
ATOM 672 C CA . ALA A 1 85 ? -18.555 -8.583 19.313 1.00 92.50 85 ALA A CA 1
ATOM 673 C C . ALA A 1 85 ? -18.748 -8.250 20.797 1.00 92.50 85 ALA A C 1
ATOM 675 O O . ALA A 1 85 ? -18.191 -8.936 21.645 1.00 92.50 85 ALA A O 1
ATOM 676 N N . VAL A 1 86 ? -19.604 -7.278 21.132 1.00 94.81 86 VAL A N 1
ATOM 677 C CA . VAL A 1 86 ? -19.893 -6.900 22.525 1.00 94.81 86 VAL A CA 1
ATOM 678 C C . VAL A 1 86 ? -20.490 -8.068 23.310 1.00 94.81 86 VAL A C 1
ATOM 680 O O . VAL A 1 86 ? -20.020 -8.354 24.410 1.00 94.81 86 VAL A O 1
ATOM 683 N N . ARG A 1 87 ? -21.475 -8.795 22.758 1.00 92.06 87 ARG A N 1
ATOM 684 C CA . ARG A 1 87 ? -22.017 -9.990 23.432 1.00 92.06 87 ARG A CA 1
ATOM 685 C C . ARG A 1 87 ? -20.958 -11.067 23.625 1.00 92.06 87 ARG A C 1
ATOM 687 O O . ARG A 1 87 ? -20.920 -11.685 24.683 1.00 92.06 87 ARG A O 1
ATOM 694 N N . PHE A 1 88 ? -20.109 -11.290 22.625 1.00 91.88 88 PHE A N 1
ATOM 695 C CA . PHE A 1 88 ? -19.046 -12.285 22.708 1.00 91.88 88 PHE A CA 1
ATOM 696 C C . PHE A 1 88 ? -18.008 -11.912 23.773 1.00 91.88 88 PHE A C 1
ATOM 698 O O . PHE A 1 88 ? -17.684 -12.727 24.630 1.00 91.88 88 PHE A O 1
ATOM 705 N N . ILE A 1 89 ? -17.564 -10.654 23.785 1.00 93.50 89 ILE A N 1
ATOM 706 C CA . ILE A 1 89 ? -16.647 -10.113 24.792 1.00 93.50 89 ILE A CA 1
ATOM 707 C C . ILE A 1 89 ? -17.265 -10.235 26.188 1.00 93.50 89 ILE A C 1
ATOM 709 O O . ILE A 1 89 ? -16.615 -10.734 27.102 1.00 93.50 89 ILE A O 1
ATOM 713 N N . MET A 1 90 ? -18.534 -9.855 26.357 1.00 89.69 90 MET A N 1
ATOM 714 C CA . MET A 1 90 ? -19.228 -9.960 27.641 1.00 89.69 90 MET A CA 1
ATOM 715 C C . MET A 1 90 ? -19.363 -11.417 28.101 1.00 89.69 90 MET A C 1
ATOM 717 O O . MET A 1 90 ? -19.116 -11.713 29.268 1.00 89.69 90 MET A O 1
ATOM 721 N N . PHE A 1 91 ? -19.671 -12.340 27.189 1.00 88.00 91 PHE A N 1
ATOM 722 C CA . PHE A 1 91 ? -19.708 -13.773 27.474 1.00 88.00 91 PHE A CA 1
ATOM 723 C C . PHE A 1 91 ? -18.334 -14.308 27.904 1.00 88.00 91 PHE A C 1
ATOM 725 O O . PHE A 1 91 ? -18.230 -15.031 28.897 1.00 88.00 91 PHE A O 1
ATOM 732 N N . CYS A 1 92 ? -17.264 -13.914 27.211 1.00 86.56 92 CYS A N 1
ATOM 733 C CA . CYS A 1 92 ? -15.895 -14.262 27.582 1.00 86.56 92 CYS A CA 1
ATOM 734 C C . CYS A 1 92 ? -15.523 -13.714 28.968 1.00 86.56 92 CYS A C 1
ATOM 736 O O . CYS A 1 92 ? -15.012 -14.465 29.798 1.00 86.56 92 CYS A O 1
ATOM 738 N N . ILE A 1 93 ? -15.833 -12.445 29.258 1.00 89.06 93 ILE A N 1
ATOM 739 C CA . ILE A 1 93 ? -15.569 -11.819 30.563 1.00 89.06 93 ILE A CA 1
ATOM 740 C C . ILE A 1 93 ? -16.327 -12.548 31.676 1.00 89.06 93 ILE A C 1
ATOM 742 O O . ILE A 1 93 ? -15.733 -12.878 32.700 1.00 89.06 93 ILE A O 1
ATOM 746 N N . GLN A 1 94 ? -17.611 -12.855 31.476 1.00 85.19 94 GLN A N 1
ATOM 747 C CA . GLN A 1 94 ? -18.418 -13.588 32.455 1.00 85.19 94 GLN A CA 1
ATOM 748 C C . GLN A 1 94 ? -17.821 -14.965 32.760 1.00 85.19 94 GLN A C 1
ATOM 750 O O . GLN A 1 94 ? -17.688 -15.335 33.926 1.00 85.19 94 GLN A O 1
ATOM 755 N N . ARG A 1 95 ? -17.375 -15.703 31.737 1.00 77.00 95 ARG A N 1
ATOM 756 C CA . ARG A 1 95 ? -16.711 -17.002 31.932 1.00 77.00 95 ARG A CA 1
ATOM 757 C C . ARG A 1 95 ? -15.375 -16.880 32.670 1.00 77.00 95 ARG A C 1
ATOM 759 O O . ARG A 1 95 ? -15.065 -17.740 33.493 1.00 77.00 95 ARG A O 1
ATOM 766 N N . CYS A 1 96 ? -14.610 -15.816 32.432 1.00 74.56 96 CYS A N 1
ATOM 767 C CA . CYS A 1 96 ? -13.366 -15.547 33.156 1.00 74.56 96 CYS A CA 1
ATOM 768 C C . CYS A 1 96 ? -13.605 -15.138 34.622 1.00 74.56 96 CYS A C 1
ATOM 770 O O . CYS A 1 96 ? -12.848 -15.547 35.500 1.00 74.56 96 CYS A O 1
ATOM 772 N N . THR A 1 97 ? -14.663 -14.375 34.915 1.00 69.25 97 THR A N 1
ATOM 773 C CA . THR A 1 97 ? -15.008 -13.955 36.287 1.00 69.25 97 THR A CA 1
ATOM 774 C C . THR A 1 97 ? -15.583 -15.108 37.113 1.00 69.25 97 THR A C 1
ATOM 776 O O . THR A 1 97 ? -15.212 -15.266 38.272 1.00 69.25 97 THR A O 1
ATOM 779 N N . VAL A 1 98 ? -16.407 -15.978 36.516 1.00 65.56 98 VAL A N 1
ATOM 780 C CA . VAL A 1 98 ? -16.919 -17.190 37.186 1.00 65.56 98 VAL A CA 1
ATOM 781 C C . VAL A 1 98 ? -15.785 -18.171 37.503 1.00 65.56 98 VAL A C 1
ATOM 783 O O . VAL A 1 98 ? -15.749 -18.720 38.601 1.00 65.56 98 VAL A O 1
ATOM 786 N N . LYS A 1 99 ? -14.802 -18.331 36.603 1.00 57.53 99 LYS A N 1
ATOM 787 C CA . LYS A 1 99 ? -13.586 -19.106 36.905 1.00 57.53 99 LYS A CA 1
ATOM 788 C C . LYS A 1 99 ? -12.756 -18.504 38.047 1.00 57.53 99 LYS A C 1
ATOM 790 O O . LYS A 1 99 ? -12.155 -19.268 38.787 1.00 57.53 99 LYS A O 1
ATOM 795 N N . ARG A 1 100 ? -12.735 -17.175 38.224 1.00 56.62 100 ARG A N 1
ATOM 796 C CA . ARG A 1 100 ? -12.078 -16.527 39.377 1.00 56.62 100 ARG A CA 1
ATOM 797 C C . ARG A 1 100 ? -12.824 -16.768 40.692 1.00 56.62 100 ARG A C 1
ATOM 799 O O . ARG A 1 100 ? -12.186 -17.101 41.682 1.00 56.62 100 ARG A O 1
ATOM 806 N N . ASN A 1 101 ? -14.152 -16.652 40.701 1.00 54.28 101 ASN A N 1
ATOM 807 C CA . ASN A 1 101 ? -14.958 -16.821 41.919 1.00 54.28 101 ASN A CA 1
ATOM 808 C C . ASN A 1 101 ? -15.082 -18.285 42.378 1.00 54.28 101 ASN A C 1
ATOM 810 O O . ASN A 1 101 ? -15.328 -18.524 43.552 1.00 54.28 101 ASN A O 1
ATOM 814 N N . ALA A 1 1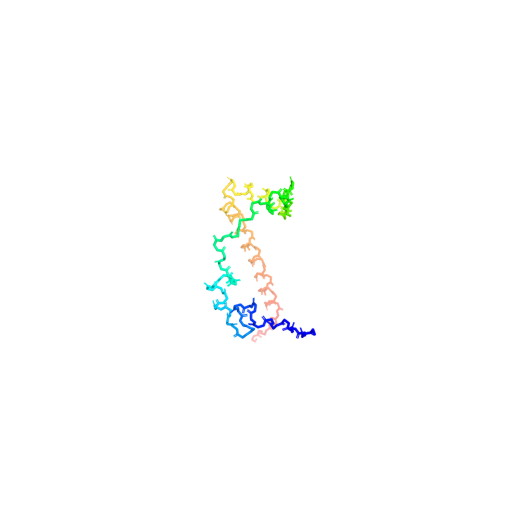02 ? -14.881 -19.263 41.490 1.00 56.59 102 ALA A N 1
ATOM 815 C CA . ALA A 1 102 ? -14.826 -20.682 41.852 1.00 56.59 102 ALA A CA 1
ATOM 816 C C . ALA A 1 102 ? -13.472 -21.126 42.456 1.00 56.59 102 ALA A C 1
ATOM 818 O O . ALA A 1 102 ? -13.361 -22.256 42.919 1.00 56.59 102 ALA A O 1
ATOM 819 N N . VAL A 1 103 ? -12.443 -20.265 42.438 1.00 58.31 103 VAL A N 1
ATOM 820 C CA . VAL A 1 103 ? -11.074 -20.572 42.913 1.00 58.31 103 VAL A CA 1
ATOM 821 C C . VAL A 1 103 ? -10.765 -19.939 44.279 1.00 58.31 103 VAL A C 1
ATOM 823 O O . VAL A 1 103 ? -9.735 -20.248 44.868 1.00 58.31 103 VAL A O 1
ATOM 826 N N . VAL A 1 104 ? -11.650 -19.106 44.835 1.00 58.47 104 VAL A N 1
ATOM 827 C CA . VAL A 1 104 ? -11.502 -18.598 46.210 1.00 58.47 104 VAL A CA 1
ATOM 828 C C . VAL A 1 104 ? -12.336 -19.488 47.137 1.00 58.47 104 VAL A C 1
ATOM 830 O O . VAL A 1 104 ? -13.557 -19.322 47.175 1.00 58.47 104 VAL A O 1
ATOM 833 N N . PRO A 1 105 ? -11.747 -20.469 47.853 1.00 51.03 105 PRO A N 1
ATOM 834 C CA . PRO A 1 105 ? -12.507 -21.225 48.823 1.00 51.03 105 PRO A CA 1
ATOM 835 C C . PRO A 1 105 ? -12.860 -20.295 49.983 1.00 51.03 105 PRO A C 1
ATOM 837 O O . PRO A 1 105 ? -12.035 -19.550 50.508 1.00 51.03 105 PRO A O 1
ATOM 840 N N . PHE A 1 106 ? -14.134 -20.360 50.328 1.00 55.00 106 PHE A N 1
ATOM 841 C CA . PHE A 1 106 ? -14.757 -19.937 51.566 1.00 55.00 106 PHE A CA 1
ATOM 842 C C . PHE A 1 106 ? -13.826 -20.115 52.783 1.00 55.00 106 PHE A C 1
ATOM 844 O O . PHE A 1 106 ? -13.686 -21.215 53.309 1.00 55.00 106 PHE A O 1
ATOM 851 N N . ILE A 1 107 ? -13.206 -19.027 53.241 1.00 47.31 107 ILE A N 1
ATOM 852 C CA . ILE A 1 107 ? -12.784 -18.883 54.637 1.00 47.31 107 ILE A CA 1
ATOM 853 C C . ILE A 1 107 ? -13.762 -17.875 55.226 1.00 47.31 107 ILE A C 1
ATOM 855 O O . ILE A 1 107 ? -13.607 -16.665 55.066 1.00 47.31 107 ILE A O 1
ATOM 859 N N . GLN A 1 108 ? -14.837 -18.402 55.804 1.00 45.28 108 GLN A N 1
ATOM 860 C CA . GLN A 1 108 ? -15.735 -17.638 56.655 1.00 45.28 108 GLN A CA 1
ATOM 861 C C . GLN A 1 108 ? -15.138 -17.636 58.070 1.00 45.28 108 GLN A C 1
ATOM 863 O O . GLN A 1 108 ? -14.623 -18.663 58.508 1.00 45.28 108 GLN A O 1
ATOM 868 N N . THR A 1 109 ? -15.163 -16.449 58.680 1.00 41.34 109 THR A N 1
ATOM 869 C CA . THR A 1 109 ? -14.812 -16.075 60.068 1.00 41.34 109 THR A CA 1
ATOM 870 C C . THR A 1 109 ? -14.906 -17.171 61.114 1.00 41.34 109 THR A C 1
ATOM 872 O O . THR A 1 109 ? -15.958 -17.850 61.130 1.00 41.34 109 THR A O 1
#

pLDDT: mean 78.34, std 12.68, range [41.34, 94.81]